Protein AF-A0A961EKJ1-F1 (afdb_monomer)

Mean predicted aligned error: 4.98 Å

pLDDT: mean 93.43, std 7.23, range [64.06, 98.56]

Sequence (111 aa):
ITEADSDKVAAISRQPRVNVSYASDKGWVSLSGTASLNQDRAKLEELWDPSASAFMQGGPDDPNSALLEVSGDTAQLWESPGKLGMLVQVAKGALGKEDPAKDSDAPVVDL

Secondary structure (DSSP, 8-state):
-EETTSHHHHHHHH--EEEEEEEETTEEEEEEEEEEEE--HHHHHHT--HHHHHH-SS-TT-TTEEEEEEEEEEEEEEE--HHHHHHHHHHHHHTTS--TTTT-PPPPEE-

Nearest PDB structures (foldseek):
  2i02-assembly1_A  TM=8.478E-01  e=6.931E-06  Nostoc punctiforme PCC 73102
  3dmb-assembly1_C-2  TM=8.364E-01  e=1.125E-04  Xanthomonas campestris pv. campestris
  2fhq-assembly1_B  TM=8.486E-01  e=3.595E-04  Bacteroides thetaiotaomicron VPI-5482
  2qea-assembly1_B  TM=7.263E-01  e=6.297E-05  Jannaschia sp. CCS1
  2qea-assembly1_A  TM=6.895E-01  e=6.673E-05  Jannaschia sp. CCS1

Radius of gyration: 19.93 Å; Cα contacts (8 Å, |Δi|>4): 167; chains: 1; bounding box: 41×31×54 Å

Structure (mmCIF, N/CA/C/O backbone):
data_AF-A0A961EKJ1-F1
#
_entry.id   AF-A0A961EKJ1-F1
#
loop_
_atom_site.group_PDB
_atom_site.id
_atom_site.type_symbol
_atom_site.label_atom_id
_atom_site.label_alt_id
_atom_site.label_comp_id
_atom_site.label_asym_id
_atom_site.label_entity_id
_atom_site.label_seq_id
_atom_site.pdbx_PDB_ins_code
_atom_site.Cartn_x
_atom_site.Cartn_y
_atom_site.Cartn_z
_atom_site.occupancy
_atom_site.B_iso_or_equiv
_atom_site.auth_seq_id
_atom_site.auth_comp_id
_atom_site.auth_asym_id
_atom_site.auth_atom_id
_atom_site.pdbx_PDB_model_num
ATOM 1 N N . ILE A 1 1 ? -7.181 3.280 4.449 1.00 97.19 1 ILE A N 1
ATOM 2 C CA . ILE A 1 1 ? -8.421 3.385 5.256 1.00 97.19 1 ILE A CA 1
ATOM 3 C C . ILE A 1 1 ? -9.580 2.889 4.408 1.00 97.19 1 ILE A C 1
ATOM 5 O O . ILE A 1 1 ? -9.573 3.120 3.200 1.00 97.19 1 ILE A O 1
ATOM 9 N N . THR A 1 2 ? -10.502 2.126 4.989 1.00 97.38 2 THR A N 1
ATOM 10 C CA . THR A 1 2 ? -11.644 1.567 4.269 1.00 97.38 2 THR A CA 1
ATOM 11 C C . THR A 1 2 ? -12.821 1.225 5.180 1.00 97.38 2 THR A C 1
ATOM 13 O O . THR A 1 2 ? -12.680 1.267 6.397 1.00 97.38 2 THR A O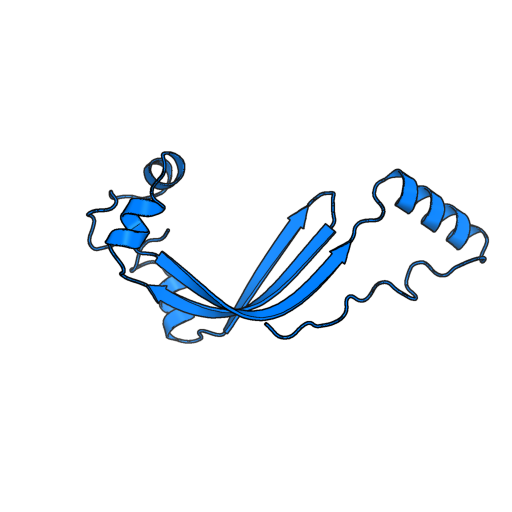 1
ATOM 16 N N . GLU A 1 3 ? -13.950 0.857 4.576 1.00 97.75 3 GLU A N 1
ATOM 17 C CA . GLU A 1 3 ? -15.140 0.342 5.257 1.00 97.75 3 GLU A CA 1
ATOM 18 C C . GLU A 1 3 ? -15.070 -1.187 5.383 1.00 97.75 3 GLU A C 1
ATOM 20 O O . GLU A 1 3 ? -14.820 -1.893 4.394 1.00 97.75 3 GLU A O 1
ATOM 25 N N . ALA A 1 4 ? -15.264 -1.693 6.600 1.00 97.50 4 ALA A N 1
ATOM 26 C CA . ALA A 1 4 ? -15.154 -3.108 6.946 1.00 97.50 4 ALA A CA 1
ATOM 27 C C . ALA A 1 4 ? -16.218 -3.979 6.258 1.00 97.50 4 ALA A C 1
ATOM 29 O O . ALA A 1 4 ? -15.964 -5.151 5.986 1.00 97.50 4 ALA A O 1
ATOM 30 N N . ASP A 1 5 ? -17.378 -3.413 5.935 1.00 97.31 5 ASP A N 1
ATOM 31 C CA . ASP A 1 5 ? -18.469 -4.087 5.225 1.00 97.31 5 ASP A CA 1
ATOM 32 C C . ASP A 1 5 ? -18.371 -4.008 3.690 1.00 97.31 5 ASP A C 1
ATOM 34 O O . ASP A 1 5 ? -19.219 -4.552 2.983 1.00 97.31 5 ASP A O 1
ATOM 38 N N . SER A 1 6 ? -17.324 -3.383 3.146 1.00 97.38 6 SER A N 1
ATOM 39 C CA . SER A 1 6 ? -17.197 -3.206 1.698 1.00 97.38 6 SER A CA 1
ATOM 40 C C . SER A 1 6 ? -16.917 -4.509 0.929 1.00 97.38 6 SER A C 1
ATOM 42 O O . SER A 1 6 ? -16.218 -5.411 1.400 1.00 97.38 6 SER A O 1
ATOM 44 N N . ASP A 1 7 ? -17.364 -4.571 -0.332 1.00 97.69 7 ASP A N 1
ATOM 45 C CA . ASP A 1 7 ? -17.228 -5.756 -1.201 1.00 97.69 7 ASP A CA 1
ATOM 46 C C . ASP A 1 7 ? -15.789 -6.276 -1.324 1.00 97.69 7 ASP A C 1
ATOM 48 O O . ASP A 1 7 ? -15.543 -7.485 -1.360 1.00 97.69 7 ASP A O 1
ATOM 52 N N . LYS A 1 8 ? -14.814 -5.361 -1.368 1.00 96.50 8 LYS A N 1
ATOM 53 C CA . LYS A 1 8 ? -13.387 -5.704 -1.432 1.00 96.50 8 LYS A CA 1
ATOM 54 C C . LYS A 1 8 ? -12.894 -6.384 -0.157 1.00 96.50 8 LYS A C 1
ATOM 56 O O . LYS A 1 8 ? -12.106 -7.317 -0.260 1.00 96.50 8 LYS A O 1
ATOM 61 N N . VAL A 1 9 ? -13.379 -5.982 1.021 1.00 97.88 9 VAL A N 1
ATOM 62 C CA . VAL A 1 9 ? -13.040 -6.654 2.284 1.00 97.88 9 VAL A CA 1
ATOM 63 C C . VAL A 1 9 ? -13.634 -8.057 2.280 1.00 97.88 9 VAL A C 1
ATOM 65 O O . VAL A 1 9 ? -12.913 -9.020 2.523 1.00 97.88 9 VAL A O 1
ATOM 68 N N . ALA A 1 10 ? -14.897 -8.204 1.867 1.00 98.06 10 ALA A N 1
ATOM 69 C CA . ALA A 1 10 ? -15.523 -9.517 1.727 1.00 98.06 10 ALA A CA 1
ATOM 70 C C . ALA A 1 10 ? -14.777 -10.427 0.729 1.00 98.06 10 ALA A C 1
ATOM 72 O O . ALA A 1 10 ? -14.662 -11.635 0.953 1.00 98.06 10 ALA A O 1
ATOM 73 N N . ALA A 1 11 ? -14.266 -9.872 -0.376 1.00 98.00 11 ALA A N 1
ATOM 74 C CA . ALA A 1 11 ? -13.446 -10.603 -1.340 1.00 98.00 11 ALA A CA 1
ATOM 75 C C . ALA A 1 11 ? -12.105 -11.048 -0.736 1.00 98.00 11 ALA A C 1
ATOM 77 O O . ALA A 1 11 ? -11.755 -12.223 -0.847 1.00 98.00 11 ALA A O 1
ATOM 78 N N . ILE A 1 12 ? -11.408 -10.145 -0.043 1.00 97.69 12 ILE A N 1
ATOM 79 C CA . ILE A 1 12 ? -10.109 -10.403 0.592 1.00 97.69 12 ILE A CA 1
ATOM 80 C C . ILE A 1 12 ? -10.228 -11.442 1.713 1.00 97.69 12 ILE A C 1
ATOM 82 O O . ILE A 1 12 ? -9.387 -12.330 1.811 1.00 97.69 12 ILE A O 1
ATOM 86 N N . SER A 1 13 ? -11.314 -11.431 2.493 1.00 96.50 13 SER A N 1
ATOM 87 C CA . SER A 1 13 ? -11.570 -12.467 3.505 1.00 96.50 13 SER A CA 1
ATOM 88 C C . SER A 1 13 ? -11.718 -13.875 2.914 1.00 96.50 13 SER A C 1
ATOM 90 O O . SER A 1 13 ? -11.476 -14.856 3.613 1.00 96.50 13 SER A O 1
ATOM 92 N N . ARG A 1 14 ? -12.122 -14.001 1.640 1.00 98.00 14 ARG A N 1
ATOM 93 C CA . ARG A 1 14 ? -12.217 -15.294 0.935 1.00 98.00 14 ARG A CA 1
ATOM 94 C C . ARG A 1 14 ? -10.931 -15.660 0.200 1.00 98.00 14 ARG A C 1
ATOM 96 O O . ARG A 1 14 ? -10.586 -16.836 0.127 1.00 98.00 14 ARG A O 1
ATOM 103 N N . GLN A 1 15 ? -10.259 -14.672 -0.383 1.00 98.12 15 GLN A N 1
ATOM 104 C CA . GLN A 1 15 ? -9.009 -14.835 -1.115 1.00 98.12 15 GLN A CA 1
ATOM 105 C C . GLN A 1 15 ? -8.069 -13.677 -0.761 1.00 98.12 15 GLN A C 1
ATOM 107 O O . GLN A 1 15 ? -8.184 -12.605 -1.356 1.00 98.12 15 GLN A O 1
ATOM 112 N N . PRO A 1 16 ? -7.136 -13.880 0.182 1.00 98.19 16 PRO A N 1
ATOM 113 C CA . PRO A 1 16 ? -6.302 -12.796 0.679 1.00 98.19 16 PRO A CA 1
ATOM 114 C C . PRO A 1 16 ? -5.187 -12.411 -0.293 1.00 98.19 16 PRO A C 1
ATOM 116 O O . PRO A 1 16 ? -4.602 -11.348 -0.128 1.00 98.19 16 PRO A O 1
ATOM 119 N N . ARG A 1 17 ? -4.868 -13.240 -1.299 1.00 98.50 17 ARG A N 1
ATOM 120 C CA . ARG A 1 17 ? -3.808 -12.929 -2.267 1.00 98.50 17 ARG A CA 1
ATOM 121 C C . ARG A 1 17 ? -4.184 -11.711 -3.105 1.00 98.50 17 ARG A C 1
ATOM 123 O O . ARG A 1 17 ? -5.187 -11.729 -3.817 1.00 98.50 17 ARG A O 1
ATOM 130 N N . VAL A 1 18 ? -3.341 -10.687 -3.056 1.00 98.44 18 VAL A N 1
ATOM 131 C CA . VAL A 1 18 ? -3.530 -9.416 -3.758 1.00 98.44 18 VAL A CA 1
ATOM 132 C C . VAL A 1 18 ? -2.270 -9.006 -4.509 1.00 98.44 18 VAL A C 1
ATOM 134 O O . VAL A 1 18 ? -1.167 -9.486 -4.244 1.00 98.44 18 VAL A O 1
ATOM 137 N N . ASN A 1 19 ? -2.452 -8.072 -5.435 1.00 98.19 19 ASN A N 1
ATOM 138 C CA . ASN A 1 19 ? -1.368 -7.310 -6.020 1.00 98.19 19 ASN A CA 1
ATOM 139 C C . ASN A 1 19 ? -1.649 -5.813 -5.844 1.00 98.19 19 ASN A C 1
ATOM 141 O O . ASN A 1 19 ? -2.753 -5.350 -6.134 1.00 98.19 19 ASN A O 1
ATOM 145 N N . VAL A 1 20 ? -0.650 -5.071 -5.374 1.00 97.81 20 VAL A N 1
ATOM 146 C CA . VAL A 1 20 ? -0.656 -3.610 -5.322 1.00 97.81 20 VAL A CA 1
ATOM 147 C C . VAL A 1 20 ? 0.235 -3.109 -6.450 1.00 97.81 20 VAL A C 1
ATOM 149 O O . VAL A 1 20 ? 1.446 -3.315 -6.438 1.00 97.81 20 VAL A O 1
ATOM 152 N N . SER A 1 21 ? -0.379 -2.448 -7.427 1.00 97.56 21 SER A N 1
ATOM 153 C CA . SER A 1 21 ? 0.311 -1.866 -8.575 1.00 97.56 21 SER A CA 1
ATOM 154 C C . SER A 1 21 ? 0.260 -0.343 -8.515 1.00 97.56 21 SER A C 1
ATOM 156 O O . SER A 1 21 ? -0.797 0.234 -8.254 1.00 97.56 21 SER A O 1
ATOM 158 N N . TYR A 1 22 ? 1.380 0.317 -8.806 1.00 96.81 22 TYR A N 1
ATOM 159 C CA . TYR A 1 22 ? 1.442 1.772 -8.943 1.00 96.81 22 TYR A CA 1
ATOM 160 C C . TYR A 1 22 ? 2.238 2.163 -10.187 1.00 96.81 22 TYR A C 1
ATOM 162 O O . TYR A 1 22 ? 3.239 1.533 -10.524 1.00 96.81 22 TYR A O 1
ATOM 170 N N . ALA A 1 23 ? 1.780 3.209 -10.872 1.00 95.94 23 ALA A N 1
ATOM 171 C CA . ALA A 1 23 ? 2.376 3.708 -12.102 1.00 95.94 23 ALA A CA 1
ATOM 172 C C . ALA A 1 23 ? 2.568 5.224 -12.020 1.00 95.94 23 ALA A C 1
ATOM 174 O O . ALA A 1 23 ? 1.682 5.958 -11.583 1.00 95.94 23 ALA A O 1
ATOM 175 N N . SER A 1 24 ? 3.722 5.691 -12.480 1.00 93.88 24 SER A N 1
ATOM 176 C CA . SER A 1 24 ? 4.066 7.106 -12.588 1.00 93.88 24 SER A CA 1
ATOM 177 C C . SER A 1 24 ? 4.912 7.359 -13.834 1.00 93.88 24 SER A C 1
ATOM 179 O O . SER A 1 24 ? 5.297 6.436 -14.548 1.00 93.88 24 SER A O 1
ATOM 181 N N . ASP A 1 25 ? 5.248 8.620 -14.085 1.00 90.94 25 ASP A N 1
ATOM 182 C CA . ASP A 1 25 ? 6.208 9.000 -15.124 1.00 90.94 25 ASP A CA 1
ATOM 183 C C . ASP A 1 25 ? 7.620 8.445 -14.874 1.00 90.94 25 ASP A C 1
ATOM 185 O O . ASP A 1 25 ? 8.386 8.274 -15.827 1.00 90.94 25 ASP A O 1
ATOM 189 N N . LYS A 1 26 ? 7.940 8.137 -13.611 1.00 90.56 26 LYS A N 1
ATOM 190 C CA . LYS A 1 26 ? 9.206 7.539 -13.174 1.00 90.56 26 LYS A CA 1
ATOM 191 C C . LYS A 1 26 ? 9.260 6.026 -13.350 1.00 90.56 26 LYS A C 1
ATOM 193 O O . LYS A 1 26 ? 10.355 5.476 -13.336 1.00 90.56 26 LYS A O 1
ATOM 198 N N . GLY A 1 27 ? 8.123 5.356 -13.534 1.00 93.00 27 GLY A N 1
ATOM 199 C CA . GLY A 1 27 ? 8.097 3.905 -13.670 1.00 93.00 27 GLY A CA 1
ATOM 200 C C . GLY A 1 27 ? 6.881 3.236 -13.045 1.00 93.00 27 GLY A C 1
ATOM 201 O O . GLY A 1 27 ? 5.891 3.888 -12.700 1.00 93.00 27 GLY A O 1
ATOM 202 N N . TRP A 1 28 ? 6.991 1.922 -12.887 1.00 95.62 28 TRP A N 1
ATOM 203 C CA . TRP A 1 28 ? 5.933 1.028 -12.432 1.00 95.62 28 TRP A CA 1
ATOM 204 C C . TRP A 1 28 ? 6.441 0.143 -11.305 1.00 95.62 28 TRP A C 1
ATOM 206 O O . TRP A 1 28 ? 7.564 -0.347 -11.361 1.00 95.62 28 TRP A O 1
ATOM 216 N N . VAL A 1 29 ? 5.599 -0.104 -10.309 1.00 96.75 29 VAL A N 1
ATOM 217 C CA . VAL A 1 29 ? 5.859 -1.079 -9.249 1.00 96.75 29 VAL A CA 1
ATOM 218 C C . VAL A 1 29 ? 4.699 -2.057 -9.167 1.00 96.75 29 VAL A C 1
ATOM 220 O O . VAL A 1 29 ? 3.539 -1.667 -9.312 1.00 96.75 29 VAL A O 1
ATOM 223 N N . SER A 1 30 ? 5.029 -3.321 -8.931 1.00 97.94 30 SER A N 1
ATOM 224 C CA . SER A 1 30 ? 4.083 -4.401 -8.675 1.00 97.94 30 SER A CA 1
ATOM 225 C C . SER A 1 30 ? 4.517 -5.125 -7.409 1.00 97.94 30 SER A C 1
ATOM 227 O O . SER A 1 30 ? 5.618 -5.666 -7.365 1.00 97.94 30 SER A O 1
ATOM 229 N N . LEU A 1 31 ? 3.668 -5.118 -6.384 1.00 98.25 31 LEU A N 1
ATOM 230 C CA . LEU A 1 31 ? 3.882 -5.804 -5.112 1.00 98.25 31 LEU A CA 1
ATOM 231 C C . LEU A 1 31 ? 2.839 -6.908 -4.963 1.00 98.25 31 LEU A C 1
ATOM 233 O O . LEU A 1 31 ? 1.643 -6.626 -4.918 1.00 98.25 31 LEU A O 1
ATOM 237 N N . SER A 1 32 ? 3.280 -8.161 -4.900 1.00 98.50 32 SER A N 1
ATOM 238 C CA . SER A 1 32 ? 2.399 -9.304 -4.641 1.00 98.50 32 SER A CA 1
ATOM 239 C C . SER A 1 32 ? 2.464 -9.675 -3.170 1.00 98.50 32 SER A C 1
ATOM 241 O O . SER A 1 32 ? 3.544 -9.674 -2.584 1.00 98.50 32 SER A O 1
ATOM 243 N N . GLY A 1 33 ? 1.319 -9.994 -2.577 1.00 98.50 33 GLY A N 1
ATOM 244 C CA . GLY A 1 33 ? 1.250 -10.291 -1.153 1.00 98.50 33 GLY A CA 1
ATOM 245 C C . GLY A 1 33 ? -0.119 -10.772 -0.705 1.00 98.50 33 GLY A C 1
ATOM 246 O O . GLY A 1 33 ? -0.958 -11.185 -1.516 1.00 98.50 33 GLY A O 1
ATOM 247 N N . THR A 1 34 ? -0.368 -10.655 0.595 1.00 98.56 34 THR A N 1
ATOM 248 C CA . THR A 1 34 ? -1.668 -10.939 1.203 1.00 98.56 34 THR A CA 1
ATOM 249 C C . THR A 1 34 ? -2.251 -9.713 1.880 1.00 98.56 34 THR A C 1
ATOM 251 O O . THR A 1 34 ? -1.539 -8.991 2.574 1.00 98.56 34 THR A O 1
ATOM 254 N N . ALA A 1 35 ? -3.552 -9.495 1.702 1.00 98.56 35 ALA A N 1
ATOM 255 C CA . ALA A 1 35 ? -4.291 -8.444 2.374 1.00 98.56 35 ALA A CA 1
ATOM 256 C C . ALA A 1 35 ? -5.125 -8.985 3.538 1.00 98.56 35 ALA A C 1
ATOM 258 O O . ALA A 1 35 ? -5.641 -10.104 3.491 1.00 98.56 35 ALA A O 1
ATOM 259 N N . SER A 1 36 ? -5.308 -8.154 4.556 1.00 98.19 36 SER A N 1
ATOM 260 C CA . SER A 1 36 ? -6.151 -8.435 5.713 1.00 98.19 36 SER A CA 1
ATOM 261 C C . SER A 1 36 ? -6.854 -7.166 6.197 1.00 98.19 36 SER A C 1
ATOM 263 O O . SER A 1 36 ? -6.438 -6.038 5.919 1.00 98.19 36 SER A O 1
ATOM 265 N N . LEU A 1 37 ? -7.970 -7.355 6.904 1.00 98.06 37 LEU A N 1
ATOM 266 C CA . LEU A 1 37 ? -8.623 -6.267 7.621 1.00 98.06 37 LEU A CA 1
ATOM 267 C C . LEU A 1 37 ? -7.903 -6.066 8.956 1.00 98.06 37 LEU A C 1
ATOM 269 O O . LEU A 1 37 ? -7.814 -6.996 9.756 1.00 98.06 37 LEU A O 1
ATOM 273 N N . ASN A 1 38 ? -7.433 -4.849 9.202 1.00 97.50 38 ASN A N 1
ATOM 274 C CA . ASN A 1 38 ? -6.790 -4.449 10.443 1.00 97.50 38 ASN A CA 1
ATOM 275 C C . ASN A 1 38 ? -7.685 -3.427 11.172 1.00 97.50 38 ASN A C 1
ATOM 277 O O . ASN A 1 38 ? -8.110 -2.420 10.601 1.00 97.50 38 ASN A O 1
ATOM 281 N N . GLN A 1 39 ? -8.004 -3.723 12.434 1.00 96.06 39 GLN A N 1
ATOM 282 C CA . GLN A 1 39 ? -8.892 -2.926 13.288 1.00 96.06 39 GLN A CA 1
ATOM 283 C C .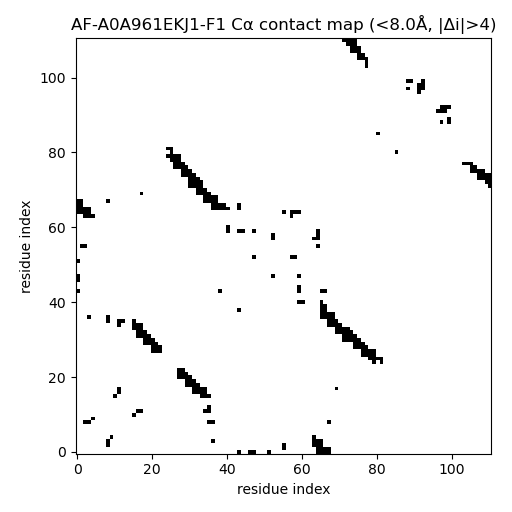 GLN A 1 39 ? -8.139 -2.152 14.388 1.00 96.06 39 GLN A C 1
ATOM 285 O O . GLN A 1 39 ? -8.744 -1.765 15.388 1.00 96.06 39 GLN A O 1
ATOM 290 N N . ASP A 1 40 ? -6.833 -1.931 14.228 1.00 97.75 40 ASP A N 1
ATOM 291 C CA . ASP A 1 40 ? -6.032 -1.092 15.119 1.00 97.75 40 ASP A CA 1
ATOM 292 C C . ASP A 1 40 ? -6.528 0.361 15.072 1.00 97.75 40 ASP A C 1
ATOM 294 O O . ASP A 1 40 ? -6.329 1.091 14.097 1.00 97.75 40 ASP A O 1
ATOM 298 N N . ARG A 1 41 ? -7.195 0.769 16.155 1.00 96.88 41 ARG A N 1
ATOM 299 C CA . ARG A 1 41 ? -7.786 2.103 16.297 1.00 96.88 41 ARG A CA 1
ATOM 300 C C . ARG A 1 41 ? -6.736 3.196 16.409 1.00 96.88 41 ARG A C 1
ATOM 302 O O . ARG A 1 41 ? -6.888 4.226 15.763 1.00 96.88 41 ARG A O 1
ATOM 309 N N . ALA A 1 42 ? -5.646 2.946 17.130 1.00 97.81 42 ALA A N 1
ATOM 310 C CA . ALA A 1 42 ? -4.577 3.925 17.268 1.00 97.81 42 ALA A CA 1
ATOM 311 C C . ALA A 1 42 ? -3.923 4.201 15.908 1.00 97.81 42 ALA A C 1
ATOM 313 O O . ALA A 1 42 ? -3.684 5.355 15.554 1.00 97.81 42 ALA A O 1
ATOM 314 N N . LYS A 1 43 ? -3.698 3.154 15.103 1.00 98.06 43 LYS A N 1
ATOM 315 C CA . LYS A 1 43 ? -3.142 3.328 13.758 1.00 98.06 43 LYS A CA 1
ATOM 316 C C . LYS A 1 43 ? -4.129 3.980 12.789 1.00 98.06 43 LYS A C 1
ATOM 318 O O . LYS A 1 43 ? -3.717 4.762 11.935 1.00 98.06 43 LYS A O 1
ATOM 323 N N . LEU A 1 44 ? -5.419 3.663 12.902 1.00 98.25 44 LEU A N 1
ATOM 324 C CA . LEU A 1 44 ? -6.464 4.301 12.103 1.00 98.25 44 LEU A CA 1
ATOM 325 C C . LEU A 1 44 ? -6.529 5.807 12.373 1.00 98.25 44 LEU A C 1
ATOM 327 O O . LEU A 1 44 ? -6.556 6.578 11.418 1.00 98.25 44 LEU A O 1
ATOM 331 N N . GLU A 1 45 ? -6.512 6.209 13.644 1.00 97.56 45 GLU A N 1
ATOM 332 C CA . GLU A 1 45 ? -6.460 7.613 14.063 1.00 97.56 45 GLU A CA 1
ATOM 333 C C . GLU A 1 45 ? -5.185 8.308 13.566 1.00 97.56 45 GLU A C 1
ATOM 335 O O . GLU A 1 45 ? -5.261 9.414 13.038 1.00 97.56 45 GLU A O 1
ATOM 340 N N . GLU A 1 46 ? -4.024 7.647 13.667 1.00 97.94 46 GLU A N 1
ATOM 341 C CA . GLU A 1 46 ? -2.739 8.174 13.182 1.00 97.94 46 GLU A CA 1
ATOM 342 C C . GLU A 1 46 ? -2.755 8.464 11.672 1.00 97.94 46 GLU A C 1
ATOM 344 O O . GLU A 1 46 ? -2.202 9.467 11.223 1.00 97.94 46 GLU A O 1
ATOM 349 N N . LEU A 1 47 ? -3.373 7.583 10.880 1.00 97.94 47 LEU A N 1
ATOM 350 C CA . LEU A 1 47 ? -3.420 7.689 9.419 1.00 97.94 47 LEU A CA 1
ATOM 351 C C . LEU A 1 47 ? -4.598 8.529 8.902 1.00 97.94 47 LEU A C 1
ATOM 353 O O . LEU A 1 47 ? -4.726 8.703 7.688 1.00 97.94 47 LEU A O 1
ATOM 357 N N . TRP A 1 48 ? -5.481 9.008 9.780 1.00 98.06 48 TRP A N 1
ATOM 358 C CA . TRP A 1 48 ? -6.676 9.735 9.372 1.00 98.06 48 TRP A CA 1
ATOM 359 C C . TRP A 1 48 ? -6.343 11.164 8.937 1.00 98.06 48 TRP A C 1
ATOM 361 O O . TRP A 1 48 ? -5.783 11.955 9.693 1.00 98.06 48 TRP A O 1
ATOM 371 N N . ASP A 1 49 ? -6.747 11.530 7.722 1.00 97.38 49 ASP A N 1
ATOM 372 C CA . ASP A 1 49 ? -6.513 12.854 7.149 1.00 97.38 49 ASP A CA 1
ATOM 373 C C . ASP A 1 49 ? -7.795 13.429 6.500 1.00 97.38 49 ASP A C 1
ATOM 375 O O . ASP A 1 49 ? -8.823 12.745 6.417 1.00 97.38 49 ASP A O 1
ATOM 379 N N . PRO A 1 50 ? -7.793 14.695 6.030 1.00 97.44 50 PRO A N 1
ATOM 380 C CA . PRO A 1 50 ? -8.964 15.278 5.376 1.00 97.44 50 PRO A CA 1
ATOM 381 C C . PRO A 1 50 ? -9.435 14.523 4.127 1.00 97.44 50 PRO A C 1
ATOM 383 O O . PRO A 1 50 ? -10.609 14.622 3.775 1.00 97.44 50 PRO A O 1
ATOM 386 N N . SER A 1 51 ? -8.552 13.779 3.451 1.00 96.69 51 SER A N 1
ATOM 387 C CA . SER A 1 51 ? -8.941 12.962 2.303 1.00 96.69 51 SER A CA 1
ATOM 388 C C . SER A 1 51 ? -9.766 11.757 2.754 1.00 96.69 51 SER A C 1
ATOM 390 O O . SER A 1 51 ? -10.818 11.501 2.175 1.00 96.69 51 SER A O 1
ATOM 392 N N . ALA A 1 52 ? -9.379 11.091 3.847 1.00 96.31 52 ALA A N 1
ATOM 393 C CA . ALA A 1 52 ? -10.172 10.025 4.454 1.00 96.31 52 ALA A CA 1
ATOM 394 C C . ALA A 1 52 ? -11.572 10.528 4.834 1.00 96.31 52 ALA A C 1
ATOM 396 O O . ALA A 1 52 ? -12.565 9.926 4.429 1.00 96.31 52 ALA A O 1
ATOM 397 N N . SER A 1 53 ? -11.665 11.687 5.495 1.00 96.06 53 SER A N 1
ATOM 398 C CA . SER A 1 53 ? -12.953 12.312 5.841 1.00 96.06 53 SER A CA 1
ATOM 399 C C . SER A 1 53 ? -13.837 12.631 4.629 1.00 96.06 53 SER A C 1
ATOM 401 O O . SER A 1 53 ? -15.054 12.678 4.762 1.00 96.06 53 SER A O 1
ATOM 403 N N . ALA A 1 54 ? -13.250 12.889 3.457 1.00 96.75 54 ALA A N 1
ATOM 404 C CA . ALA A 1 54 ? -14.005 13.197 2.244 1.00 96.75 54 ALA A CA 1
ATOM 405 C C . ALA A 1 54 ? -14.599 11.950 1.567 1.00 96.75 54 ALA A C 1
ATOM 407 O O . ALA A 1 54 ? -15.565 12.073 0.814 1.00 96.75 54 ALA A O 1
ATOM 408 N N . PHE A 1 55 ? -14.016 10.770 1.802 1.00 94.56 55 PHE A N 1
ATOM 409 C CA . PHE A 1 55 ? -14.404 9.526 1.131 1.00 94.56 55 PHE A CA 1
ATOM 410 C C . PHE A 1 55 ? -15.101 8.513 2.040 1.00 94.56 55 PHE A C 1
ATOM 412 O O . PHE A 1 55 ? -15.807 7.649 1.524 1.00 94.56 55 PHE A O 1
ATOM 419 N N . MET A 1 56 ? -14.891 8.573 3.355 1.00 96.56 56 MET A N 1
ATOM 420 C CA . MET A 1 56 ? -15.520 7.660 4.310 1.00 96.56 56 MET A CA 1
ATOM 421 C C . MET A 1 56 ? -16.891 8.181 4.749 1.00 96.56 56 MET A C 1
ATOM 423 O O . MET A 1 56 ? -17.084 9.385 4.908 1.00 96.56 56 MET A O 1
ATOM 427 N N . GLN A 1 57 ? -17.844 7.269 4.966 1.00 94.12 57 GLN A N 1
ATOM 428 C CA . GLN A 1 57 ? -19.167 7.621 5.500 1.00 94.12 57 GLN A CA 1
ATOM 429 C C . GLN A 1 57 ? -19.112 8.060 6.972 1.00 94.12 57 GLN A C 1
ATOM 431 O O . GLN A 1 57 ? -19.937 8.863 7.410 1.00 94.12 57 GLN A O 1
ATOM 436 N N . GLY A 1 58 ? -18.138 7.538 7.720 1.00 94.38 58 GLY A N 1
ATOM 437 C CA . GLY A 1 58 ? -17.929 7.804 9.139 1.00 94.38 58 GLY A CA 1
ATOM 438 C C . GLY A 1 58 ? -16.571 8.422 9.457 1.00 94.38 58 GLY A C 1
ATOM 439 O O . GLY A 1 58 ? -15.743 8.671 8.581 1.00 94.38 58 GLY A O 1
ATOM 440 N N . GLY A 1 59 ? -16.351 8.671 10.748 1.00 96.44 59 GLY A N 1
ATOM 441 C CA . GLY A 1 59 ? -15.075 9.147 11.283 1.00 96.44 59 GLY A CA 1
ATOM 442 C C . GLY A 1 59 ? -14.120 8.012 11.679 1.00 96.44 59 GLY A C 1
ATOM 443 O O . GLY A 1 59 ? -14.450 6.835 11.507 1.00 96.44 59 GLY A O 1
ATOM 444 N N . PRO A 1 60 ? -12.956 8.344 12.267 1.00 95.56 60 PRO A N 1
ATOM 445 C CA . PRO A 1 60 ? -12.014 7.346 12.789 1.00 95.56 60 PRO A CA 1
ATOM 446 C C . PRO A 1 60 ? -12.617 6.481 13.917 1.00 95.56 60 PRO A C 1
ATOM 448 O O . PRO A 1 60 ? -12.280 5.302 14.041 1.00 95.56 60 PRO A O 1
ATOM 451 N N . ASP A 1 61 ? -13.576 7.029 14.673 1.00 95.44 61 ASP A N 1
ATOM 452 C CA . ASP A 1 61 ? -14.309 6.325 15.736 1.00 95.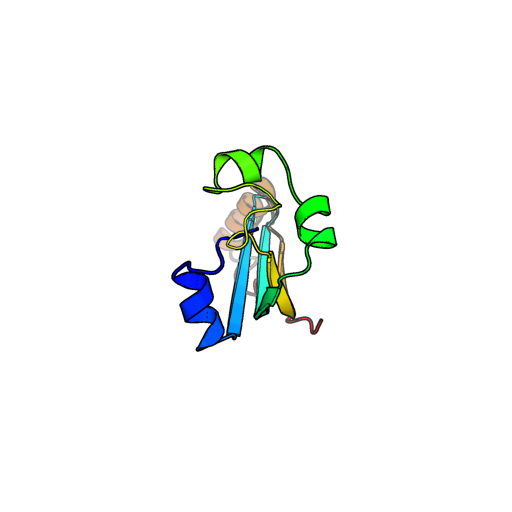44 61 ASP A CA 1
ATOM 453 C C . ASP A 1 61 ? -15.432 5.405 15.218 1.00 95.44 61 ASP A C 1
ATOM 455 O O . ASP A 1 61 ? -16.020 4.646 15.992 1.00 95.44 61 ASP A O 1
ATOM 459 N N . ASP A 1 62 ? -15.768 5.464 13.924 1.00 97.25 62 ASP A N 1
ATOM 460 C CA . ASP A 1 62 ? -16.828 4.629 13.355 1.00 97.25 62 ASP A CA 1
ATOM 461 C C . ASP A 1 62 ? -16.414 3.144 13.416 1.00 97.25 62 ASP A C 1
ATOM 463 O O . ASP A 1 62 ? -15.325 2.790 12.941 1.00 97.25 62 ASP A O 1
ATOM 467 N N . PRO A 1 63 ? -17.248 2.239 13.970 1.00 95.81 63 PRO A N 1
ATOM 468 C CA . PRO A 1 63 ? -16.945 0.811 14.005 1.00 95.81 63 PRO A CA 1
ATOM 469 C C . PRO A 1 63 ? -16.689 0.202 12.617 1.00 95.81 63 PRO A C 1
ATOM 471 O O . PRO A 1 63 ? -15.928 -0.762 12.529 1.00 95.81 63 PRO A O 1
ATOM 474 N N . ASN A 1 64 ? -17.272 0.768 11.558 1.00 97.44 64 ASN A N 1
ATOM 475 C CA . ASN A 1 64 ? -17.082 0.351 10.174 1.00 97.44 64 ASN A CA 1
ATOM 476 C C . ASN A 1 64 ? -15.798 0.916 9.540 1.00 97.44 64 ASN A C 1
ATOM 478 O O . ASN A 1 64 ? -15.308 0.347 8.568 1.00 97.44 64 ASN A O 1
ATOM 482 N N . SER A 1 65 ? -15.207 1.982 10.087 1.00 97.94 65 SER A N 1
ATOM 483 C CA . SER A 1 65 ? -13.896 2.476 9.646 1.00 97.94 65 SER A CA 1
ATOM 484 C C . SER A 1 65 ? -12.782 1.526 10.095 1.00 97.94 65 SER A C 1
ATOM 486 O O . SER A 1 65 ? -12.676 1.176 11.272 1.00 97.94 65 SER A O 1
ATOM 488 N N . ALA A 1 66 ? -11.932 1.116 9.153 1.00 97.88 66 ALA A N 1
ATOM 489 C CA . ALA A 1 66 ? -10.840 0.174 9.378 1.00 97.88 66 ALA A CA 1
ATOM 490 C C . ALA A 1 66 ? -9.642 0.427 8.443 1.00 97.88 66 ALA A C 1
ATOM 492 O O . ALA A 1 66 ? -9.664 1.272 7.538 1.00 97.88 66 ALA A O 1
ATOM 493 N N . LEU A 1 67 ? -8.572 -0.338 8.646 1.00 98.25 67 LEU A N 1
ATOM 494 C CA . LEU A 1 67 ? -7.404 -0.370 7.776 1.00 98.25 67 LEU A CA 1
ATOM 495 C C . LEU A 1 67 ? -7.439 -1.624 6.903 1.00 98.25 67 LEU A C 1
ATOM 497 O O . LEU A 1 67 ? -7.762 -2.716 7.363 1.00 98.25 67 LEU A O 1
ATOM 501 N N . LEU A 1 68 ? -7.086 -1.457 5.631 1.00 97.88 68 LEU A N 1
ATOM 502 C CA . LEU A 1 68 ? -6.724 -2.580 4.781 1.00 97.88 68 LEU A CA 1
ATOM 503 C C . LEU A 1 68 ? -5.202 -2.669 4.794 1.00 97.88 68 LEU A C 1
ATOM 505 O O . LEU A 1 68 ? -4.534 -1.761 4.298 1.00 97.88 68 LEU A O 1
ATOM 509 N N . GLU A 1 69 ? -4.681 -3.724 5.403 1.00 98.19 69 GLU A N 1
ATOM 510 C CA . GLU A 1 69 ? -3.251 -3.982 5.505 1.00 98.19 69 GLU A CA 1
ATOM 511 C C . GLU A 1 69 ? -2.830 -4.946 4.402 1.00 98.19 69 GLU A C 1
ATOM 513 O O . GLU A 1 69 ? -3.553 -5.893 4.099 1.00 98.19 69 GLU A O 1
ATOM 518 N N . VAL A 1 70 ? -1.671 -4.697 3.791 1.00 98.38 70 VAL A N 1
ATOM 519 C CA . VAL A 1 70 ? -1.064 -5.596 2.809 1.00 98.38 70 VAL A CA 1
ATOM 520 C C . VAL A 1 70 ? 0.326 -5.968 3.301 1.00 98.38 70 VAL A C 1
ATOM 522 O O . VAL A 1 70 ? 1.197 -5.106 3.404 1.00 98.38 70 VAL A O 1
ATOM 525 N N . SER A 1 71 ? 0.532 -7.252 3.572 1.00 98.25 71 SER A N 1
ATOM 526 C CA . SER A 1 71 ? 1.854 -7.835 3.798 1.00 98.25 71 SER A CA 1
ATOM 527 C C . SER A 1 71 ? 2.410 -8.270 2.444 1.00 98.25 71 SER A C 1
ATOM 529 O O . SER A 1 71 ? 1.805 -9.106 1.772 1.00 98.25 71 SER A O 1
ATOM 531 N N . GLY A 1 72 ? 3.500 -7.641 2.004 1.00 97.94 72 GLY A N 1
ATOM 532 C CA . GLY A 1 72 ? 4.146 -7.956 0.731 1.00 97.94 72 GLY A CA 1
ATOM 533 C C . GLY A 1 72 ? 5.017 -9.204 0.837 1.00 97.94 72 GLY A C 1
ATOM 534 O O . GLY A 1 72 ? 5.775 -9.323 1.790 1.00 97.94 72 GLY A O 1
ATOM 535 N N . ASP A 1 73 ? 4.925 -10.081 -0.160 1.00 98.25 73 ASP A N 1
ATOM 536 C CA . ASP A 1 73 ? 5.784 -11.263 -0.304 1.00 98.25 73 ASP A CA 1
ATOM 537 C C . ASP A 1 73 ? 6.911 -10.992 -1.311 1.00 98.25 73 ASP A C 1
ATOM 539 O O . ASP A 1 73 ? 8.056 -11.380 -1.109 1.00 98.25 73 ASP A O 1
ATOM 543 N N . THR A 1 74 ? 6.579 -10.325 -2.424 1.00 98.38 74 THR A N 1
ATOM 544 C CA . THR A 1 74 ? 7.522 -10.022 -3.510 1.00 98.38 74 THR A CA 1
ATOM 545 C C . THR A 1 74 ? 7.218 -8.676 -4.159 1.00 98.38 74 THR A C 1
ATOM 547 O O . THR A 1 74 ? 6.066 -8.227 -4.172 1.00 98.38 74 THR A O 1
ATOM 550 N N . ALA A 1 75 ? 8.227 -8.052 -4.766 1.00 97.62 75 ALA A N 1
ATOM 551 C CA . ALA A 1 75 ? 8.072 -6.847 -5.570 1.00 97.62 75 ALA A CA 1
ATOM 552 C C . ALA A 1 75 ? 8.894 -6.876 -6.863 1.00 97.62 75 ALA A C 1
ATOM 554 O O . ALA A 1 75 ? 9.944 -7.505 -6.948 1.00 97.62 75 ALA A O 1
ATOM 555 N N . GLN A 1 76 ? 8.411 -6.141 -7.861 1.00 97.31 76 GLN A N 1
ATOM 556 C CA . GLN A 1 76 ? 9.127 -5.803 -9.089 1.00 97.31 76 GLN A CA 1
ATOM 557 C C . GLN A 1 76 ? 9.008 -4.299 -9.344 1.00 97.31 76 GLN A C 1
ATOM 559 O O . GLN A 1 76 ? 7.936 -3.716 -9.146 1.00 97.31 76 GLN A O 1
ATOM 564 N N . LEU A 1 77 ? 10.104 -3.683 -9.792 1.00 95.12 77 LEU A N 1
ATOM 565 C 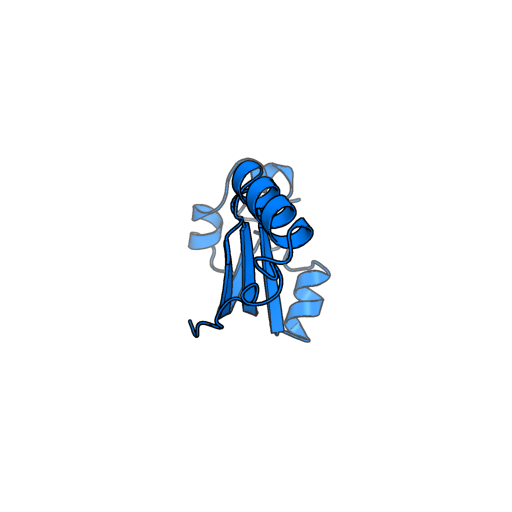CA . LEU A 1 77 ? 10.199 -2.256 -10.098 1.00 95.12 77 LEU A CA 1
ATOM 566 C C . LEU A 1 77 ? 10.772 -2.064 -11.504 1.00 95.12 77 LEU A C 1
ATOM 568 O O . LEU A 1 77 ? 11.914 -2.432 -11.768 1.00 95.12 77 LEU A O 1
ATOM 572 N N . TRP A 1 78 ? 9.995 -1.428 -12.374 1.00 94.25 78 TRP A N 1
ATOM 573 C CA . TRP A 1 78 ? 10.420 -1.017 -13.708 1.00 94.25 78 TRP A CA 1
ATOM 574 C C . TRP A 1 78 ? 10.647 0.488 -13.723 1.00 94.25 78 TRP A C 1
ATOM 576 O O . TRP A 1 78 ? 9.715 1.258 -13.484 1.00 94.25 78 TRP A O 1
ATOM 586 N N . GLU A 1 79 ? 11.862 0.917 -14.045 1.00 90.38 79 GLU A N 1
ATOM 587 C CA . GLU A 1 79 ? 12.178 2.335 -14.206 1.00 90.38 79 GLU A CA 1
ATOM 588 C C . GLU A 1 79 ? 11.803 2.822 -15.610 1.00 90.38 79 GLU A C 1
ATOM 590 O O . GLU A 1 79 ? 12.072 2.179 -16.625 1.00 90.38 79 GLU A O 1
ATOM 595 N N . SER A 1 80 ? 11.178 3.993 -15.677 1.00 88.38 80 SER A N 1
ATOM 596 C CA . SER A 1 80 ? 10.891 4.655 -16.945 1.00 88.38 80 SER A CA 1
ATOM 597 C C . SER A 1 80 ? 12.153 5.355 -17.459 1.00 88.38 80 SER A C 1
ATOM 599 O O . SER A 1 80 ? 12.753 6.142 -16.723 1.00 88.38 80 SER A O 1
ATOM 601 N N . PRO A 1 81 ? 12.520 5.201 -18.746 1.00 85.25 81 PRO A N 1
ATOM 602 C CA . PRO A 1 81 ? 13.626 5.955 -19.342 1.00 85.25 81 PRO A CA 1
ATOM 603 C C . PRO A 1 81 ? 13.288 7.450 -19.531 1.00 85.25 81 PRO A C 1
ATOM 605 O O . PRO A 1 81 ? 14.102 8.228 -20.039 1.00 85.25 81 PRO A O 1
ATOM 608 N N . GLY A 1 82 ? 12.067 7.870 -19.178 1.00 87.31 82 GLY A N 1
ATOM 609 C CA . GLY A 1 82 ? 11.540 9.197 -19.459 1.00 87.31 82 GLY A CA 1
ATOM 610 C C . GLY A 1 82 ? 11.335 9.442 -20.957 1.00 87.31 82 GLY A C 1
ATOM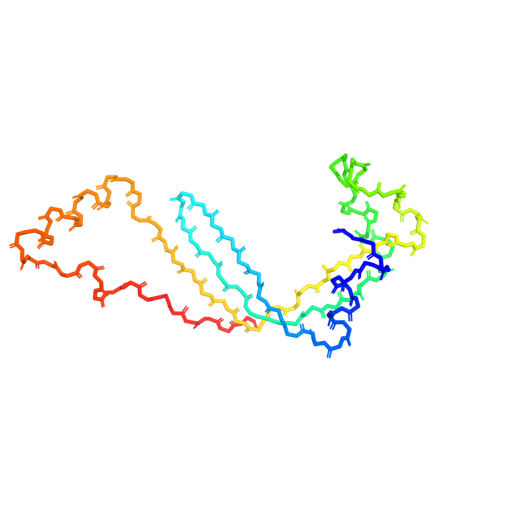 611 O O . GLY A 1 82 ? 11.686 8.636 -21.818 1.00 87.31 82 GLY A O 1
ATOM 612 N N . LYS A 1 83 ? 10.761 10.600 -21.304 1.00 86.94 83 LYS A N 1
ATOM 6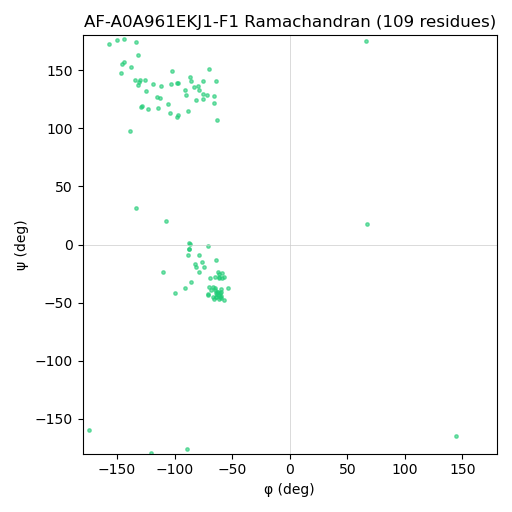13 C CA . LYS A 1 83 ? 10.423 10.920 -22.705 1.00 86.94 83 LYS A CA 1
ATOM 614 C C . LYS A 1 83 ? 11.655 10.986 -23.614 1.00 86.94 83 LYS A C 1
ATOM 616 O O . LYS A 1 83 ? 11.613 10.498 -24.739 1.00 86.94 83 LYS A O 1
ATOM 621 N N . LEU A 1 84 ? 12.749 11.580 -23.129 1.00 87.00 84 LEU A N 1
ATOM 622 C CA . LEU A 1 84 ? 13.993 11.693 -23.896 1.00 87.00 84 LEU A CA 1
ATOM 623 C C . LEU A 1 84 ? 14.693 10.340 -24.051 1.00 87.00 84 LEU A C 1
ATOM 625 O O . LEU A 1 84 ? 15.124 10.015 -25.155 1.00 87.00 84 LEU A O 1
ATOM 629 N N . GLY A 1 85 ? 14.768 9.535 -22.986 1.00 85.75 85 GLY A N 1
ATOM 630 C CA . GLY A 1 85 ? 15.348 8.195 -23.071 1.00 85.75 85 GLY A CA 1
ATOM 631 C C . GLY A 1 85 ? 14.549 7.290 -24.005 1.00 85.75 85 GLY A C 1
ATOM 632 O O . GLY A 1 85 ? 15.141 6.619 -24.848 1.00 85.75 85 GLY A O 1
ATOM 633 N N . MET A 1 86 ? 13.214 7.368 -23.960 1.00 86.62 86 MET A N 1
ATOM 634 C CA . MET A 1 86 ? 12.341 6.651 -24.892 1.00 86.62 86 MET A CA 1
ATOM 635 C C . MET A 1 86 ? 12.605 7.045 -26.354 1.00 86.62 86 MET A C 1
ATOM 637 O O . MET A 1 86 ? 12.731 6.178 -27.214 1.00 86.62 86 MET A O 1
ATOM 641 N N . LEU A 1 87 ? 12.758 8.342 -26.657 1.00 88.00 87 LEU A N 1
ATOM 642 C CA . LEU A 1 87 ? 13.102 8.802 -28.011 1.00 88.00 87 LEU A CA 1
ATOM 643 C C . LEU A 1 87 ? 14.448 8.239 -28.492 1.00 88.00 87 LEU A C 1
ATOM 645 O O . LEU A 1 87 ? 14.562 7.816 -29.643 1.00 88.00 87 LEU A O 1
ATOM 649 N N . VAL A 1 88 ? 15.457 8.206 -27.616 1.00 86.81 88 VAL A N 1
ATOM 650 C CA . VAL A 1 88 ? 16.772 7.626 -27.932 1.00 86.81 88 VAL A CA 1
ATOM 651 C C . VAL A 1 88 ? 16.658 6.124 -28.202 1.00 86.81 88 VAL A C 1
ATOM 653 O O . VAL A 1 88 ? 17.208 5.650 -29.196 1.00 86.81 88 VAL A O 1
ATOM 656 N N . GLN A 1 89 ? 15.927 5.383 -27.366 1.00 86.12 89 GLN A N 1
ATOM 657 C CA . GLN A 1 89 ? 15.696 3.946 -27.550 1.00 86.12 89 GLN A CA 1
ATOM 658 C C . GLN A 1 89 ? 14.985 3.650 -28.877 1.00 86.12 89 GLN A C 1
ATOM 660 O O . GLN A 1 89 ? 15.441 2.799 -29.641 1.00 86.12 89 GLN A O 1
ATOM 665 N N . VAL A 1 90 ? 13.936 4.410 -29.209 1.00 87.44 90 VAL A N 1
ATOM 666 C CA . VAL A 1 90 ? 13.224 4.293 -30.492 1.00 87.44 90 VAL A CA 1
ATOM 667 C C . VAL A 1 90 ? 14.165 4.547 -31.673 1.00 87.44 90 VAL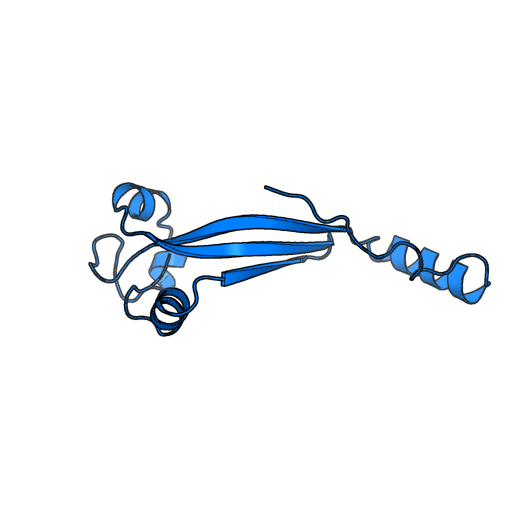 A C 1
ATOM 669 O O . VAL A 1 90 ? 14.179 3.767 -32.626 1.00 87.44 90 VAL A O 1
ATOM 672 N N . ALA A 1 91 ? 14.991 5.597 -31.613 1.00 89.19 91 ALA A N 1
ATOM 673 C CA . ALA A 1 91 ? 15.941 5.910 -32.680 1.00 89.19 91 ALA A CA 1
ATOM 674 C C . ALA A 1 91 ? 16.991 4.802 -32.871 1.00 89.19 91 ALA A C 1
ATOM 676 O O . ALA A 1 91 ? 17.288 4.419 -34.003 1.00 89.19 91 ALA A O 1
ATOM 677 N N . LYS A 1 92 ? 17.539 4.250 -31.781 1.00 86.94 92 LYS A N 1
ATOM 678 C CA . LYS A 1 92 ? 18.486 3.127 -31.852 1.00 86.94 92 LYS A CA 1
ATOM 679 C C . LYS A 1 92 ? 17.844 1.853 -32.410 1.00 86.94 92 LYS A C 1
ATOM 681 O O . LYS A 1 92 ? 18.487 1.173 -33.212 1.00 86.94 92 LYS A O 1
ATOM 686 N N . GLY A 1 93 ? 16.594 1.573 -32.033 1.00 87.69 93 GLY A N 1
ATOM 687 C CA . GLY A 1 93 ? 15.816 0.441 -32.540 1.00 87.69 93 GLY A CA 1
ATOM 688 C C . GLY A 1 93 ? 15.539 0.540 -34.039 1.00 87.69 93 GLY A C 1
ATOM 689 O O . GLY A 1 93 ? 15.801 -0.404 -34.778 1.00 87.69 93 GLY A O 1
ATOM 690 N N . ALA A 1 94 ? 15.125 1.715 -34.524 1.00 89.25 94 ALA A N 1
ATOM 691 C CA . ALA A 1 94 ? 14.917 1.958 -35.956 1.00 89.25 94 ALA A CA 1
ATOM 692 C C . ALA A 1 94 ? 16.203 1.795 -36.791 1.00 89.25 94 ALA A C 1
ATOM 694 O O . ALA A 1 94 ? 16.144 1.441 -37.966 1.00 89.25 94 ALA A O 1
ATOM 695 N N . LEU A 1 95 ? 17.369 2.033 -36.181 1.00 91.12 95 LEU A N 1
ATOM 696 C CA . LEU A 1 95 ? 18.685 1.839 -36.797 1.00 91.12 95 LEU A CA 1
ATOM 697 C C . LEU A 1 95 ? 19.225 0.402 -36.660 1.00 91.12 95 LEU A C 1
ATOM 699 O O . LEU A 1 95 ? 20.343 0.142 -37.104 1.00 91.12 95 LEU A O 1
ATOM 703 N N . GLY A 1 96 ? 18.481 -0.513 -36.027 1.00 86.19 96 GLY A N 1
ATOM 704 C CA . GLY A 1 96 ? 18.885 -1.906 -35.811 1.00 86.19 96 GLY A CA 1
ATOM 705 C C . GLY A 1 96 ? 20.070 -2.083 -34.856 1.00 86.19 96 GLY A C 1
ATOM 706 O O . GLY A 1 96 ? 20.726 -3.122 -34.888 1.00 86.19 96 GLY A O 1
ATOM 707 N N . LYS A 1 97 ? 20.388 -1.067 -34.041 1.00 79.75 97 LYS A N 1
ATOM 708 C CA . LYS A 1 97 ? 21.567 -1.076 -33.158 1.00 79.75 97 LYS A CA 1
ATOM 709 C C . LYS A 1 97 ? 21.306 -1.751 -31.815 1.00 79.75 97 LYS A C 1
ATOM 711 O O . LYS A 1 97 ? 22.221 -2.342 -31.258 1.00 79.75 97 LYS A O 1
ATOM 716 N N . GLU A 1 98 ? 20.082 -1.658 -31.308 1.00 78.50 98 GLU A N 1
ATOM 717 C CA . GLU A 1 98 ? 19.645 -2.235 -30.033 1.00 78.50 98 GLU A CA 1
ATOM 718 C C . GLU A 1 98 ? 18.178 -2.661 -30.158 1.00 78.50 98 GLU A C 1
ATOM 720 O O . GLU A 1 98 ? 17.408 -2.017 -30.871 1.00 78.50 98 GLU A O 1
ATOM 725 N N . ASP A 1 99 ? 17.796 -3.731 -29.461 1.00 76.75 99 ASP A N 1
ATOM 726 C CA . ASP A 1 99 ? 16.396 -4.121 -29.292 1.00 76.75 99 ASP A CA 1
ATOM 727 C C . ASP A 1 99 ? 15.908 -3.593 -27.933 1.00 76.75 99 ASP A C 1
ATOM 729 O O . ASP A 1 99 ? 16.363 -4.096 -26.902 1.00 76.75 99 ASP A O 1
ATOM 733 N N . PRO A 1 100 ? 15.021 -2.583 -27.895 1.00 69.81 100 PRO A N 1
ATOM 734 C CA . PRO A 1 100 ? 14.556 -1.998 -26.641 1.00 69.81 100 PRO A CA 1
ATOM 735 C C . PRO A 1 100 ? 13.761 -2.982 -25.765 1.00 69.81 100 PRO A C 1
ATOM 737 O O . PRO A 1 100 ? 13.562 -2.697 -24.588 1.00 69.81 100 PRO A O 1
ATOM 740 N N . ALA A 1 101 ? 13.333 -4.134 -26.298 1.00 70.94 101 ALA A N 1
ATOM 741 C CA . ALA A 1 101 ? 12.624 -5.164 -25.540 1.00 70.94 101 ALA A CA 1
ATOM 742 C C . ALA A 1 101 ? 13.549 -6.188 -24.850 1.00 70.94 101 ALA A C 1
ATOM 744 O O . ALA A 1 101 ? 13.067 -7.001 -24.065 1.00 70.94 101 ALA A O 1
ATOM 745 N N . LYS A 1 102 ? 14.862 -6.194 -25.130 1.00 68.38 102 LYS A N 1
ATOM 746 C CA . LYS A 1 102 ? 15.759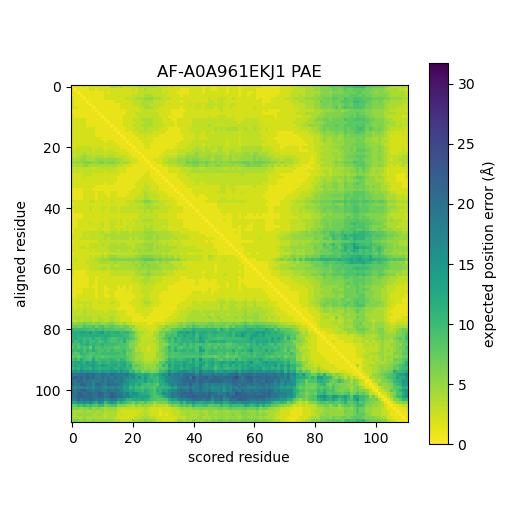 -7.272 -24.666 1.00 68.38 102 LYS A CA 1
ATOM 747 C C . LYS A 1 102 ? 16.116 -7.254 -23.174 1.00 68.38 102 LYS A C 1
ATOM 749 O O . LYS A 1 102 ? 16.504 -8.302 -22.679 1.00 68.38 102 LYS A O 1
ATOM 754 N N . ASP A 1 103 ? 15.950 -6.127 -22.483 1.00 64.06 103 ASP A N 1
ATOM 755 C CA . ASP A 1 103 ? 16.283 -5.950 -21.053 1.00 64.06 103 ASP A CA 1
ATOM 756 C C . ASP A 1 103 ? 15.150 -5.240 -20.283 1.00 64.06 103 ASP A C 1
ATOM 758 O O . ASP A 1 103 ? 15.383 -4.471 -19.353 1.00 64.06 103 ASP A O 1
ATOM 762 N N . SER A 1 104 ? 13.893 -5.436 -20.695 1.00 71.19 104 SER A N 1
ATOM 763 C CA . SER A 1 104 ? 12.760 -4.707 -20.110 1.00 71.19 104 SER A CA 1
ATOM 764 C C . SER A 1 104 ? 12.151 -5.359 -18.868 1.00 71.19 104 SER A C 1
ATOM 766 O O . SER A 1 104 ? 11.200 -4.802 -18.325 1.00 71.19 104 SER A O 1
ATOM 768 N N . ASP A 1 105 ? 12.615 -6.543 -18.457 1.00 82.69 105 ASP A N 1
ATOM 769 C CA . ASP A 1 105 ? 12.012 -7.265 -17.333 1.00 82.69 105 ASP A CA 1
ATOM 770 C C . ASP A 1 105 ? 12.685 -6.899 -16.008 1.00 82.69 105 ASP A C 1
ATOM 772 O O . ASP A 1 105 ? 13.912 -6.849 -15.909 1.00 82.69 105 ASP A O 1
ATOM 776 N N . ALA A 1 106 ? 11.875 -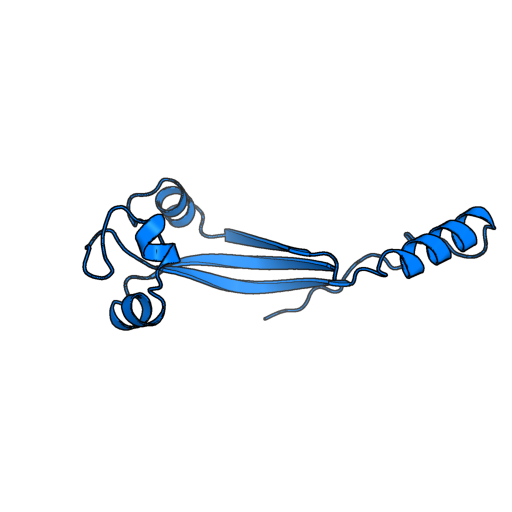6.613 -14.991 1.00 86.94 106 ALA A N 1
ATOM 777 C CA . ALA A 1 106 ? 12.382 -6.238 -13.681 1.00 86.94 106 ALA A CA 1
ATOM 778 C C . ALA A 1 106 ? 12.668 -7.500 -12.859 1.00 86.94 106 ALA A C 1
ATOM 780 O O . ALA A 1 106 ? 11.878 -8.444 -12.893 1.00 86.94 106 ALA A O 1
ATOM 781 N N . PRO A 1 107 ? 13.761 -7.542 -12.080 1.00 93.25 107 PRO A N 1
ATOM 782 C CA . PRO A 1 107 ? 13.998 -8.662 -11.185 1.00 93.25 107 PRO A CA 1
ATOM 783 C C . PRO A 1 107 ? 12.903 -8.734 -10.116 1.00 93.25 107 PRO A C 1
ATOM 785 O O . PRO A 1 107 ? 12.478 -7.713 -9.568 1.00 93.25 107 PRO A O 1
ATOM 788 N N . VAL A 1 108 ? 12.488 -9.957 -9.788 1.00 95.69 108 VAL A N 1
ATOM 789 C CA . VAL A 1 108 ? 11.642 -10.224 -8.621 1.00 95.69 108 VAL A CA 1
ATOM 790 C C . VAL A 1 108 ? 12.504 -10.136 -7.365 1.00 95.69 108 VAL A C 1
ATOM 792 O O . VAL A 1 108 ? 13.562 -10.761 -7.287 1.00 95.69 108 VAL A O 1
ATOM 795 N N . VAL A 1 109 ? 12.042 -9.360 -6.390 1.00 96.94 109 VAL A N 1
ATOM 796 C CA . VAL A 1 109 ? 12.677 -9.176 -5.083 1.00 96.94 109 VAL A CA 1
ATOM 797 C C . VAL A 1 109 ? 11.753 -9.742 -4.008 1.00 96.94 109 VAL A C 1
ATOM 799 O O . VAL A 1 109 ? 10.589 -9.352 -3.962 1.00 96.94 109 VAL A O 1
ATOM 802 N N . ASP A 1 110 ? 12.262 -10.632 -3.157 1.00 96.75 110 ASP A N 1
ATOM 803 C CA . ASP A 1 110 ? 11.564 -11.101 -1.949 1.00 96.75 110 ASP A CA 1
ATOM 804 C C . ASP A 1 110 ? 11.612 -10.017 -0.854 1.00 96.75 110 ASP A C 1
ATOM 806 O O . ASP A 1 110 ? 12.631 -9.330 -0.716 1.00 96.75 110 ASP A O 1
ATOM 810 N N . LEU A 1 111 ? 10.517 -9.845 -0.104 1.00 93.50 111 LEU A N 1
ATOM 811 C CA . LEU A 1 111 ? 10.343 -8.779 0.899 1.00 93.50 111 LEU A CA 1
ATOM 812 C C . LEU A 1 111 ? 10.430 -9.267 2.351 1.00 93.50 111 LEU A C 1
ATOM 814 O O . LEU A 1 111 ? 10.082 -10.437 2.623 1.00 93.50 111 LEU A O 1
#

Foldseek 3Di:
DFFCPDPVQVVLVVPQWDWDWDQDLFWIKIFTFGKHWAAPLVVLVVPDDVVCVVPDPDDSPDSRDTDIDTDTFKMWIFTHCGPVRVVVQVVCVVVVNDDPPPPRGTDIDGD

Solvent-accessible surface area (backbone atoms only — not comparable to full-atom values): 6453 Å² total; per-residue (Å²): 116,43,54,62,85,35,70,67,47,58,48,29,78,75,49,32,72,45,73,53,71,50,78,54,79,64,24,39,38,43,32,36,28,39,40,47,85,38,78,57,57,70,59,43,52,72,71,59,47,75,68,51,61,74,74,43,97,55,55,74,84,31,88,48,45,30,35,71,44,72,54,60,49,33,36,33,59,42,77,44,66,42,76,68,43,48,53,52,44,51,54,36,37,78,68,71,74,46,67,77,74,79,78,69,76,52,68,82,40,81,101